Protein AF-A0A2E0R9A4-F1 (afdb_monomer_lite)

Radius of gyration: 15.91 Å; chains: 1; bounding box: 38×28×47 Å

Secondary structure (DSSP, 8-state):
-PBPTTTSSSBP-SSSSSEEE-GGG-STTSPPPEEEHHHHHHHHHHHHHTTT----GGGPSPSS-TTHHHHHHHHHHHHHHHHHHHHHHHHT-

Structure (mmCIF, N/CA/C/O backbone):
data_AF-A0A2E0R9A4-F1
#
_entry.id   AF-A0A2E0R9A4-F1
#
loop_
_atom_site.group_PDB
_atom_site.id
_atom_site.type_symbol
_atom_site.label_atom_id
_atom_site.label_alt_id
_atom_site.label_comp_id
_atom_site.label_asym_id
_atom_site.label_entity_id
_atom_site.label_seq_id
_atom_site.pdbx_PDB_ins_code
_atom_site.Cartn_x
_atom_site.Cartn_y
_atom_site.Cartn_z
_atom_site.occupancy
_atom_site.B_iso_or_equiv
_atom_site.auth_seq_id
_atom_site.auth_comp_id
_atom_site.auth_asym_id
_atom_site.auth_atom_id
_atom_site.pdbx_PDB_model_num
ATOM 1 N N . MET A 1 1 ? -18.042 -3.009 -8.055 1.00 66.69 1 MET A N 1
ATOM 2 C CA . MET A 1 1 ? -16.871 -2.425 -7.373 1.00 66.69 1 MET A CA 1
ATOM 3 C C . MET A 1 1 ? -15.641 -3.134 -7.903 1.00 66.69 1 MET A C 1
ATOM 5 O O . MET A 1 1 ? -15.715 -4.333 -8.147 1.00 66.69 1 MET A O 1
ATOM 9 N N . GLU A 1 2 ? -14.570 -2.399 -8.186 1.00 86.38 2 GLU A N 1
ATOM 10 C CA . GLU A 1 2 ? -13.329 -2.976 -8.714 1.00 86.38 2 GLU A CA 1
ATOM 11 C C . GLU A 1 2 ? -12.454 -3.474 -7.566 1.00 86.38 2 GLU A C 1
ATOM 13 O O . GLU A 1 2 ? -12.462 -2.897 -6.480 1.00 86.38 2 GLU A O 1
ATOM 18 N N . LYS A 1 3 ? -11.706 -4.558 -7.777 1.00 93.25 3 LYS A N 1
ATOM 19 C CA . LYS A 1 3 ? -10.748 -5.039 -6.777 1.00 93.25 3 LYS A CA 1
ATOM 20 C C . LYS A 1 3 ? -9.467 -4.220 -6.848 1.00 93.25 3 LYS A C 1
ATOM 22 O O . LYS A 1 3 ? -9.025 -3.852 -7.929 1.00 93.25 3 LYS A O 1
ATOM 27 N N . CYS A 1 4 ? -8.840 -3.998 -5.697 1.00 94.31 4 CYS A N 1
ATOM 28 C CA . CYS A 1 4 ? -7.530 -3.368 -5.611 1.00 94.31 4 CYS A CA 1
ATOM 29 C C . CYS A 1 4 ? -6.529 -4.138 -6.490 1.00 94.31 4 CYS A C 1
ATOM 31 O O . CYS A 1 4 ? -6.284 -5.314 -6.204 1.00 94.31 4 CYS A O 1
ATOM 33 N N . PRO A 1 5 ? -5.909 -3.507 -7.501 1.00 95.25 5 PRO A N 1
ATOM 34 C CA . PRO A 1 5 ? -5.020 -4.204 -8.430 1.00 95.25 5 PRO A CA 1
ATOM 35 C C . PRO A 1 5 ? -3.760 -4.738 -7.736 1.00 95.25 5 PRO A C 1
ATOM 37 O O . PRO A 1 5 ? -3.238 -5.780 -8.118 1.00 95.25 5 PRO A O 1
ATOM 40 N N . ARG A 1 6 ? -3.313 -4.086 -6.652 1.00 95.19 6 ARG A N 1
ATOM 41 C CA . ARG A 1 6 ? -2.100 -4.471 -5.918 1.00 95.19 6 ARG A CA 1
ATOM 42 C C . ARG A 1 6 ? -2.257 -5.725 -5.058 1.00 95.19 6 ARG A C 1
ATOM 44 O O . ARG A 1 6 ? -1.282 -6.441 -4.874 1.00 95.19 6 ARG A O 1
ATOM 51 N N . CYS A 1 7 ? -3.443 -6.010 -4.513 1.00 94.94 7 CYS A N 1
ATOM 52 C CA . CYS A 1 7 ? -3.651 -7.187 -3.650 1.00 94.94 7 CYS A CA 1
ATOM 53 C C . CYS A 1 7 ? -4.738 -8.151 -4.123 1.00 94.94 7 CYS A C 1
ATOM 55 O O . CYS A 1 7 ? -4.834 -9.249 -3.583 1.00 94.94 7 CYS A O 1
ATOM 57 N N . ASN A 1 8 ? -5.585 -7.739 -5.069 1.00 95.50 8 ASN A N 1
ATOM 58 C CA . ASN A 1 8 ? -6.739 -8.480 -5.583 1.00 95.50 8 ASN A CA 1
ATOM 59 C C . ASN A 1 8 ? -7.711 -9.008 -4.496 1.00 95.50 8 ASN A C 1
ATOM 61 O O . ASN A 1 8 ? -8.456 -9.970 -4.708 1.00 95.50 8 ASN A O 1
ATOM 65 N N . LYS A 1 9 ? -7.692 -8.390 -3.306 1.00 92.12 9 LYS A N 1
ATOM 66 C CA . LYS A 1 9 ? -8.469 -8.801 -2.123 1.00 92.12 9 LYS A CA 1
ATOM 67 C C . LYS A 1 9 ? -9.543 -7.777 -1.768 1.00 92.12 9 LYS A C 1
ATOM 69 O O . LYS A 1 9 ? -10.718 -8.119 -1.750 1.00 92.12 9 LYS A O 1
ATOM 74 N N . ASN A 1 10 ? -9.137 -6.532 -1.522 1.00 90.75 10 ASN A N 1
ATOM 75 C CA . ASN A 1 10 ? -10.040 -5.472 -1.071 1.00 90.75 10 ASN A CA 1
ATOM 76 C C . ASN A 1 10 ? -10.756 -4.821 -2.253 1.00 90.75 10 ASN A C 1
ATOM 78 O O . ASN A 1 10 ? -10.133 -4.580 -3.288 1.00 90.75 10 ASN A O 1
ATOM 82 N N . GLU A 1 11 ? -12.032 -4.495 -2.084 1.00 91.31 11 GLU A N 1
ATOM 83 C CA . GLU A 1 11 ? -12.768 -3.689 -3.054 1.00 91.31 11 GLU A CA 1
ATOM 84 C C . GLU A 1 11 ? -12.375 -2.214 -2.930 1.00 91.31 11 GLU A C 1
ATOM 86 O O . GLU A 1 11 ? -12.174 -1.693 -1.832 1.00 91.31 11 GLU A O 1
ATOM 91 N N . LEU A 1 12 ? -12.243 -1.547 -4.071 1.00 90.75 12 LEU A N 1
ATOM 92 C CA . LEU A 1 12 ? -12.044 -0.111 -4.151 1.00 90.75 12 LEU A CA 1
ATOM 93 C C . LEU A 1 12 ? -13.392 0.590 -4.079 1.00 90.75 12 LEU A C 1
ATOM 95 O O . LEU A 1 12 ? -14.375 0.164 -4.696 1.00 90.75 12 LEU A O 1
ATOM 99 N N . ASN A 1 13 ? -13.416 1.701 -3.351 1.00 82.56 13 ASN A N 1
ATOM 100 C CA . ASN A 1 13 ? -14.592 2.542 -3.258 1.00 82.56 13 ASN A CA 1
ATOM 101 C C . ASN A 1 13 ? -14.419 3.770 -4.166 1.00 82.56 13 ASN A C 1
ATOM 103 O O . ASN A 1 13 ? -13.551 4.598 -3.890 1.00 82.56 13 ASN A O 1
ATOM 107 N N . PRO A 1 14 ? -15.198 3.914 -5.251 1.00 67.25 14 PRO A N 1
ATOM 108 C CA . PRO A 1 14 ? -15.025 5.010 -6.204 1.00 67.25 14 PRO A CA 1
ATOM 109 C C . PRO A 1 14 ? -15.291 6.399 -5.599 1.00 67.25 14 PRO A C 1
ATOM 111 O O . PRO A 1 14 ? -14.800 7.394 -6.130 1.00 67.25 14 PRO A O 1
ATOM 114 N N . THR A 1 15 ? -15.998 6.502 -4.468 1.00 64.50 15 THR A N 1
ATOM 115 C CA . THR A 1 15 ? -16.154 7.752 -3.706 1.00 64.50 15 THR A CA 1
ATOM 116 C C . THR A 1 15 ? -14.903 8.035 -2.861 1.00 64.50 15 THR A C 1
ATOM 118 O O . THR A 1 15 ? -14.926 7.928 -1.644 1.00 64.50 15 THR A O 1
ATOM 121 N N . GLN A 1 16 ? -13.798 8.338 -3.551 1.00 59.12 16 GLN A N 1
ATOM 122 C CA . GLN A 1 16 ? -12.549 9.062 -3.218 1.00 59.12 16 GLN A CA 1
ATOM 123 C C . GLN A 1 16 ? -11.895 9.075 -1.811 1.00 59.12 16 GLN A C 1
ATOM 125 O O . GLN A 1 16 ? -10.719 9.418 -1.749 1.00 59.12 16 GLN A O 1
ATOM 130 N N . VAL A 1 17 ? -12.531 8.695 -0.700 1.00 64.19 17 VAL A N 1
ATOM 131 C CA . VAL A 1 17 ? -11.936 8.803 0.653 1.00 64.19 17 VAL A CA 1
ATOM 132 C C . VAL A 1 17 ? -11.285 7.520 1.176 1.00 64.19 17 VAL A C 1
ATOM 134 O O . VAL A 1 17 ? -10.467 7.590 2.085 1.00 64.19 17 VAL A O 1
ATOM 137 N N . PHE A 1 18 ? -11.590 6.353 0.599 1.00 73.69 18 PHE A N 1
ATOM 138 C CA . PHE A 1 18 ? -11.054 5.064 1.079 1.00 73.69 18 PHE A CA 1
ATOM 139 C C . PHE A 1 18 ? -9.952 4.462 0.197 1.00 73.69 18 PHE A C 1
ATOM 141 O O . PHE A 1 18 ? -9.312 3.477 0.582 1.00 73.69 18 PHE A O 1
ATOM 148 N N . ASN A 1 19 ? -9.720 5.047 -0.979 1.00 87.94 19 ASN A N 1
ATOM 149 C CA . ASN A 1 19 ? -8.660 4.620 -1.884 1.00 87.94 19 ASN A CA 1
ATOM 150 C C . ASN A 1 19 ? -7.424 5.504 -1.709 1.00 87.94 19 ASN A C 1
ATOM 152 O O . ASN A 1 19 ? -7.522 6.695 -1.423 1.00 87.94 19 ASN A O 1
ATOM 156 N N . CYS A 1 20 ? -6.256 4.940 -1.980 1.00 90.94 20 CYS A N 1
ATOM 157 C CA . CYS A 1 20 ? -5.002 5.664 -2.088 1.00 90.94 20 CYS A CA 1
ATOM 158 C C . CYS A 1 20 ? -4.548 5.724 -3.545 1.00 90.94 20 CYS A C 1
ATOM 160 O O . CYS A 1 20 ? -4.649 4.738 -4.270 1.00 90.94 20 CYS A O 1
ATOM 162 N N . LEU A 1 21 ? -3.992 6.863 -3.959 1.00 91.56 21 LEU A N 1
ATOM 163 C CA . LEU A 1 21 ? -3.288 6.974 -5.236 1.00 91.56 21 LEU A CA 1
ATOM 164 C C . LEU A 1 21 ? -1.943 6.237 -5.149 1.00 91.56 21 LEU A C 1
ATOM 166 O O . LEU A 1 21 ? -1.105 6.605 -4.309 1.00 91.56 21 LEU A O 1
ATOM 170 N N . SER A 1 22 ? -1.734 5.241 -6.015 1.00 92.56 22 SER A N 1
ATOM 171 C CA . SER A 1 22 ? -0.473 4.499 -6.097 1.00 92.56 22 SER A CA 1
ATOM 172 C C . SER A 1 22 ? 0.690 5.440 -6.369 1.00 92.56 22 SER A C 1
ATOM 174 O O . SER A 1 22 ? 0.572 6.367 -7.165 1.00 92.56 22 SER A O 1
ATOM 176 N N . ARG A 1 23 ? 1.829 5.205 -5.716 1.00 91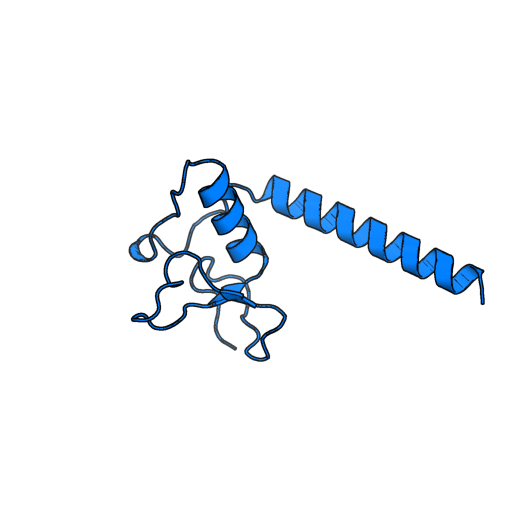.25 23 ARG A N 1
ATOM 177 C CA . ARG A 1 23 ? 3.059 5.984 -5.916 1.00 91.25 23 ARG A CA 1
ATOM 178 C C . ARG A 1 23 ? 3.704 5.720 -7.272 1.00 91.25 23 ARG A C 1
ATOM 180 O O . ARG A 1 23 ? 4.305 6.640 -7.820 1.00 91.25 23 ARG A O 1
ATOM 187 N N . THR A 1 24 ? 3.511 4.531 -7.837 1.00 90.00 24 THR A N 1
ATOM 188 C CA . THR A 1 24 ? 4.012 4.168 -9.174 1.00 90.00 24 THR A CA 1
ATOM 189 C C . THR A 1 24 ? 3.310 4.895 -10.336 1.00 90.00 24 THR A C 1
ATOM 191 O O . THR A 1 24 ? 3.815 4.847 -11.453 1.00 90.00 24 THR A O 1
ATOM 194 N N . THR A 1 25 ? 2.197 5.611 -10.099 1.00 88.81 25 THR A N 1
ATOM 195 C CA . THR A 1 25 ? 1.451 6.383 -11.124 1.00 88.81 25 THR A CA 1
ATOM 196 C C . THR A 1 25 ? 1.243 7.855 -10.766 1.00 88.81 25 THR A C 1
ATOM 198 O O . THR A 1 25 ? 0.302 8.485 -11.237 1.00 88.81 25 THR A O 1
ATOM 201 N N . ARG A 1 26 ? 2.066 8.439 -9.886 1.00 83.12 26 ARG A N 1
ATOM 202 C CA . ARG A 1 26 ? 1.917 9.855 -9.473 1.00 83.12 26 ARG A CA 1
ATOM 203 C C . ARG A 1 26 ? 2.451 10.872 -10.491 1.00 83.12 26 ARG A C 1
ATOM 205 O O . ARG A 1 26 ? 2.725 12.008 -10.112 1.00 83.12 26 ARG A O 1
ATOM 212 N N . SER A 1 27 ? 2.633 10.496 -11.756 1.00 82.06 27 SER A N 1
ATOM 213 C CA . SER A 1 27 ? 3.115 11.426 -12.784 1.00 82.06 27 SER A CA 1
ATOM 214 C C . SER A 1 27 ? 1.953 12.130 -13.493 1.00 82.06 27 SER A C 1
ATOM 216 O O . SER A 1 27 ? 0.848 11.598 -13.567 1.00 82.06 27 SER A O 1
ATOM 218 N N . ALA A 1 28 ? 2.206 13.328 -14.026 1.00 82.88 28 ALA A N 1
ATOM 219 C CA . ALA A 1 28 ? 1.194 14.1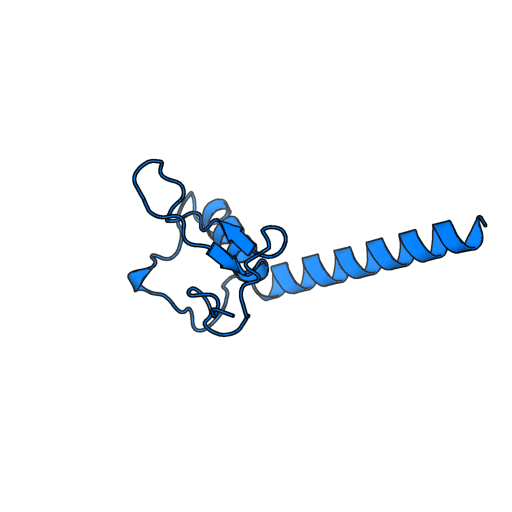29 -14.721 1.00 82.88 28 ALA A CA 1
ATOM 220 C C . ALA A 1 28 ? 0.716 13.509 -16.049 1.00 82.88 28 ALA A C 1
ATOM 222 O O . ALA A 1 28 ? -0.367 13.845 -16.519 1.00 82.88 28 ALA A O 1
ATOM 223 N N . ASP A 1 29 ? 1.508 12.603 -16.627 1.00 88.06 29 ASP A N 1
ATOM 224 C CA . ASP A 1 29 ? 1.289 12.039 -17.963 1.00 88.06 29 ASP A CA 1
ATOM 225 C C . ASP A 1 29 ? 0.764 10.590 -17.927 1.00 88.06 29 ASP A C 1
ATOM 227 O O . ASP A 1 29 ? 0.733 9.917 -18.957 1.00 88.06 29 ASP A O 1
ATOM 231 N N . THR A 1 30 ? 0.390 10.072 -16.749 1.00 85.19 30 THR A N 1
ATOM 232 C CA . THR A 1 30 ? -0.091 8.687 -16.587 1.00 85.19 30 THR A CA 1
ATOM 233 C C . THR A 1 30 ? -1.493 8.633 -16.001 1.00 85.19 30 THR A C 1
ATOM 235 O O . THR A 1 30 ? -1.879 9.490 -15.207 1.00 85.19 30 THR A O 1
ATOM 238 N N . GLU A 1 31 ? -2.255 7.608 -16.392 1.00 88.12 31 GLU A N 1
ATOM 239 C CA . GLU A 1 31 ? -3.557 7.331 -15.788 1.00 88.12 31 GLU A CA 1
ATOM 240 C C . GLU A 1 31 ? -3.368 6.982 -14.298 1.00 88.12 31 GLU A C 1
ATOM 242 O O . GLU A 1 31 ? -2.578 6.084 -13.977 1.00 88.12 31 GLU A O 1
ATOM 247 N N . PRO A 1 32 ? -4.065 7.666 -13.374 1.00 89.06 32 PRO A N 1
ATOM 248 C CA . PRO A 1 32 ? -3.962 7.386 -11.950 1.00 89.06 32 PRO A CA 1
ATOM 249 C C . PRO A 1 32 ? -4.448 5.976 -11.600 1.00 89.06 32 PRO A C 1
ATOM 251 O O . PRO A 1 32 ? -5.611 5.632 -11.803 1.00 89.06 32 PRO A O 1
ATOM 254 N N . VAL A 1 33 ? -3.588 5.172 -10.975 1.00 91.88 33 VAL A N 1
ATOM 255 C CA . VAL A 1 33 ? -3.979 3.869 -10.430 1.00 91.88 33 VAL A CA 1
ATOM 256 C C . VAL A 1 33 ? -4.290 4.010 -8.947 1.00 91.88 33 VAL A C 1
ATOM 258 O O . VAL A 1 33 ? -3.446 4.398 -8.136 1.00 91.88 33 VAL A O 1
ATOM 261 N N . TYR A 1 34 ? -5.519 3.664 -8.579 1.00 92.19 34 TYR A N 1
ATOM 262 C CA . TYR A 1 34 ? -5.963 3.645 -7.192 1.00 92.19 34 TYR A CA 1
ATOM 263 C C . TYR A 1 34 ? -5.804 2.251 -6.580 1.00 92.19 34 TYR A C 1
ATOM 265 O O . TYR A 1 34 ? -6.094 1.229 -7.198 1.00 92.19 34 TYR A O 1
ATOM 273 N N . VAL A 1 35 ? -5.362 2.217 -5.327 1.00 93.81 35 VAL A N 1
ATOM 274 C CA . VAL A 1 35 ? -5.212 1.010 -4.508 1.00 93.81 35 VAL A CA 1
ATOM 275 C C . VAL A 1 35 ? -5.974 1.178 -3.196 1.00 93.81 35 VAL A C 1
ATOM 277 O O . VAL A 1 35 ? -6.331 2.287 -2.806 1.00 93.81 35 VAL A O 1
ATOM 280 N N . CYS A 1 36 ? -6.253 0.085 -2.490 1.00 93.44 36 CYS A N 1
ATOM 281 C CA . CYS A 1 36 ? -6.887 0.173 -1.174 1.00 93.44 36 CYS A CA 1
ATOM 282 C C . CYS A 1 36 ? -5.932 0.800 -0.146 1.00 93.44 36 CYS A C 1
ATOM 284 O O . CYS A 1 36 ? -4.711 0.690 -0.293 1.00 93.44 36 CYS A O 1
ATOM 286 N N . ASN A 1 37 ? -6.478 1.397 0.919 1.00 91.62 37 ASN A N 1
ATOM 287 C CA . ASN A 1 37 ? -5.681 2.075 1.947 1.00 91.62 37 ASN A CA 1
ATOM 288 C C . ASN A 1 37 ? -4.499 1.235 2.492 1.00 91.62 37 ASN A C 1
ATOM 290 O O . ASN A 1 37 ? -3.370 1.716 2.424 1.00 91.62 37 ASN A O 1
ATOM 294 N N . PRO A 1 38 ? -4.670 -0.049 2.884 1.00 93.00 38 PRO A N 1
ATOM 295 C CA . PRO A 1 38 ? -3.542 -0.873 3.335 1.00 93.00 38 PRO A CA 1
ATOM 296 C C . PRO A 1 38 ? -2.426 -1.020 2.290 1.00 93.00 38 PRO A C 1
ATOM 298 O O . PRO A 1 38 ? -1.248 -0.950 2.620 1.00 93.00 38 PRO A O 1
ATOM 301 N N . CYS A 1 39 ? -2.781 -1.184 1.011 1.00 94.62 39 CYS A N 1
ATOM 302 C CA . CYS A 1 39 ? -1.806 -1.276 -0.078 1.00 94.62 39 CYS A CA 1
ATOM 303 C C . CYS A 1 39 ? -1.082 0.049 -0.331 1.00 94.62 39 CYS A C 1
ATOM 305 O O . CYS A 1 39 ? 0.107 0.030 -0.639 1.00 94.62 39 CYS A O 1
ATOM 307 N N . GLY A 1 40 ? -1.780 1.179 -0.191 1.00 93.81 40 GLY A N 1
ATOM 308 C CA . GLY A 1 40 ? -1.177 2.507 -0.289 1.00 93.81 40 GLY A CA 1
ATOM 309 C C . GLY A 1 40 ? -0.201 2.793 0.854 1.00 93.81 40 GLY A C 1
ATOM 310 O O . GLY A 1 40 ? 0.870 3.351 0.617 1.00 93.81 40 GLY A O 1
ATOM 311 N N . THR A 1 41 ? -0.532 2.375 2.081 1.00 94.06 41 THR A N 1
ATOM 312 C CA . THR A 1 41 ? 0.380 2.460 3.231 1.00 94.06 41 THR A CA 1
ATOM 313 C C . THR A 1 41 ? 1.602 1.562 3.043 1.00 94.06 41 THR A C 1
ATOM 315 O O . THR A 1 41 ? 2.718 2.023 3.257 1.00 94.06 41 THR A O 1
ATOM 318 N N . ASP A 1 42 ? 1.417 0.321 2.584 1.00 95.81 42 ASP A N 1
ATOM 319 C CA . ASP A 1 42 ? 2.516 -0.618 2.308 1.00 95.81 42 ASP A CA 1
ATOM 320 C C . ASP A 1 42 ? 3.485 -0.077 1.248 1.00 95.81 42 ASP A C 1
ATOM 322 O O . ASP A 1 42 ? 4.694 -0.088 1.455 1.00 95.81 42 ASP A O 1
ATOM 326 N N . GLU A 1 43 ? 2.968 0.472 0.143 1.00 95.38 43 GLU A N 1
ATOM 327 C CA . GLU A 1 43 ? 3.783 1.113 -0.899 1.00 95.38 43 GLU A CA 1
ATOM 328 C C . GLU A 1 43 ? 4.517 2.358 -0.368 1.00 95.38 43 GLU A C 1
ATOM 330 O O . GLU A 1 43 ? 5.665 2.610 -0.728 1.00 95.38 43 GLU A O 1
ATOM 335 N N . ALA A 1 44 ? 3.886 3.137 0.519 1.00 93.69 44 ALA A N 1
ATOM 336 C CA . ALA A 1 44 ? 4.523 4.296 1.141 1.00 93.69 44 ALA A CA 1
ATOM 337 C C . ALA A 1 44 ? 5.656 3.918 2.102 1.00 93.69 44 ALA A C 1
ATOM 339 O O . ALA A 1 44 ? 6.702 4.564 2.066 1.00 93.69 44 ALA A O 1
ATOM 340 N N . LEU A 1 45 ? 5.461 2.886 2.926 1.00 94.81 45 LEU A N 1
ATOM 341 C CA . LEU A 1 45 ? 6.503 2.359 3.806 1.00 94.81 45 LEU A CA 1
ATOM 342 C C . LEU A 1 45 ? 7.643 1.752 2.990 1.00 94.81 45 LEU A C 1
ATOM 344 O O . LEU A 1 45 ? 8.799 2.043 3.265 1.00 94.81 45 LEU A O 1
ATOM 348 N N . GLN A 1 46 ? 7.325 1.013 1.923 1.00 94.69 46 GLN A N 1
ATOM 349 C CA . GLN A 1 46 ? 8.328 0.476 1.008 1.00 94.69 46 GLN A CA 1
ATOM 350 C C . GLN A 1 46 ? 9.189 1.580 0.397 1.00 94.69 46 GLN A C 1
ATOM 352 O O . GLN A 1 46 ? 10.411 1.489 0.458 1.00 94.69 46 GLN A O 1
ATOM 357 N N . GLN A 1 47 ? 8.563 2.645 -0.114 1.00 93.88 47 GLN A N 1
ATOM 358 C CA . GLN A 1 47 ? 9.296 3.787 -0.652 1.00 93.88 47 GLN A CA 1
ATOM 359 C C . GLN A 1 47 ? 10.207 4.430 0.393 1.00 93.88 47 GLN A C 1
ATOM 361 O O . GLN A 1 47 ? 11.314 4.851 0.068 1.00 93.88 47 GLN A O 1
ATOM 366 N N . TRP A 1 48 ? 9.723 4.556 1.626 1.00 93.81 48 TRP A N 1
ATOM 367 C CA . TRP A 1 48 ? 10.461 5.212 2.696 1.00 93.81 48 TRP A CA 1
ATOM 368 C C . TRP A 1 48 ? 11.645 4.368 3.192 1.00 93.81 48 TRP A C 1
ATOM 370 O O . TRP A 1 48 ? 12.744 4.902 3.313 1.00 93.81 48 TRP A O 1
ATOM 380 N N . GLU A 1 49 ? 11.453 3.068 3.427 1.00 94.69 49 GLU A N 1
ATOM 381 C CA . GLU A 1 49 ? 12.503 2.177 3.946 1.00 94.69 49 GLU A CA 1
ATOM 382 C C . GLU A 1 49 ? 13.515 1.743 2.882 1.00 94.69 49 GLU A C 1
ATOM 384 O O . GLU A 1 49 ? 14.684 1.539 3.199 1.00 94.69 49 GLU A O 1
ATOM 389 N N . LEU A 1 50 ? 13.092 1.607 1.622 1.00 93.62 50 LEU A N 1
ATOM 390 C CA . LEU A 1 50 ? 13.933 1.117 0.523 1.00 93.62 50 LEU A CA 1
ATOM 391 C C . LEU A 1 50 ? 14.420 2.249 -0.392 1.00 93.62 50 LEU A C 1
ATOM 393 O O . LEU A 1 50 ? 14.498 2.082 -1.608 1.00 93.62 50 LEU A O 1
ATOM 397 N N . GLU A 1 51 ? 14.716 3.414 0.190 1.00 92.88 51 GLU A N 1
ATOM 398 C CA . GLU A 1 51 ? 15.362 4.556 -0.480 1.00 92.88 51 GLU A CA 1
ATOM 399 C C . GLU A 1 51 ? 14.703 4.969 -1.812 1.00 92.88 51 GLU A C 1
ATOM 401 O O . GLU A 1 51 ? 15.361 5.288 -2.802 1.00 92.88 51 GLU A O 1
ATOM 406 N N . GLY A 1 52 ? 13.370 4.983 -1.848 1.00 89.62 52 GLY A N 1
ATOM 407 C CA . GLY A 1 52 ? 12.590 5.387 -3.016 1.00 89.62 52 GLY A CA 1
ATOM 408 C C . GLY A 1 52 ? 12.029 4.234 -3.850 1.00 89.62 52 GLY A C 1
ATOM 409 O O . GLY A 1 52 ? 11.227 4.494 -4.750 1.00 89.62 52 GLY A O 1
ATOM 410 N N . TYR A 1 53 ? 12.383 2.981 -3.554 1.00 92.88 53 TYR A N 1
ATOM 411 C CA . TYR A 1 53 ? 11.881 1.818 -4.286 1.00 92.88 53 TYR A CA 1
ATOM 412 C C . TYR A 1 53 ? 10.413 1.493 -3.961 1.00 92.88 53 TYR A C 1
ATOM 414 O O . TYR A 1 53 ? 9.992 1.474 -2.808 1.00 92.88 53 TYR A O 1
ATOM 422 N N . CYS A 1 54 ? 9.630 1.180 -4.993 1.00 93.19 54 CYS A N 1
ATOM 423 C CA . CYS A 1 54 ? 8.284 0.614 -4.893 1.00 93.19 5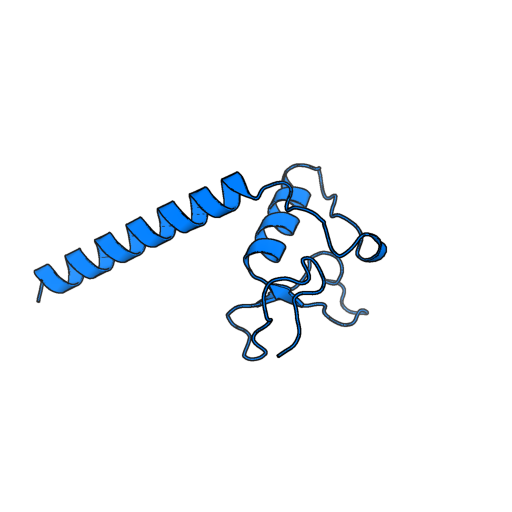4 CYS A CA 1
ATOM 424 C C . CYS A 1 54 ? 8.206 -0.606 -5.811 1.00 93.19 54 CYS A C 1
ATOM 426 O O . CYS A 1 54 ? 8.746 -0.566 -6.915 1.00 93.19 54 CYS A O 1
ATOM 428 N N . THR A 1 55 ? 7.505 -1.656 -5.381 1.00 94.25 55 THR A N 1
ATOM 429 C CA . THR A 1 55 ? 7.311 -2.857 -6.209 1.00 94.25 55 THR A CA 1
ATOM 430 C C . THR A 1 55 ? 6.588 -2.479 -7.510 1.00 94.25 55 THR A C 1
ATOM 432 O O . THR A 1 55 ? 5.474 -1.945 -7.415 1.00 94.25 55 THR A O 1
ATOM 435 N N . PRO A 1 56 ? 7.181 -2.732 -8.691 1.00 93.31 56 PRO A N 1
ATOM 436 C CA . PRO A 1 56 ? 6.593 -2.401 -9.988 1.00 93.31 56 PRO A CA 1
ATOM 437 C C . PRO A 1 56 ? 5.200 -3.008 -10.212 1.00 93.31 56 PRO A C 1
ATOM 439 O O . PRO A 1 56 ? 4.861 -4.050 -9.654 1.00 93.31 56 PRO A O 1
ATOM 442 N N . GLN A 1 57 ? 4.374 -2.351 -11.031 1.00 93.62 57 GLN A N 1
ATOM 443 C CA . GLN A 1 57 ? 2.985 -2.776 -11.268 1.00 93.62 57 GLN A CA 1
ATOM 444 C C . GLN A 1 57 ? 2.859 -4.083 -12.058 1.00 93.62 57 GLN A C 1
ATOM 446 O O . GLN A 1 57 ? 1.862 -4.784 -11.913 1.00 93.62 57 GLN A O 1
ATOM 451 N N . ASP A 1 58 ? 3.842 -4.421 -12.886 1.00 94.50 58 ASP A N 1
ATOM 452 C CA . ASP A 1 58 ? 3.913 -5.691 -13.617 1.00 94.50 58 ASP A CA 1
ATOM 453 C C . ASP A 1 58 ? 4.185 -6.894 -12.700 1.00 94.50 58 ASP A C 1
ATOM 455 O O . ASP A 1 58 ? 3.948 -8.035 -13.093 1.00 94.50 58 ASP A O 1
ATOM 459 N N . GLU A 1 59 ? 4.601 -6.645 -11.457 1.00 95.00 59 GLU A N 1
ATOM 460 C CA . GLU A 1 59 ? 4.742 -7.658 -10.409 1.00 95.00 59 GLU A CA 1
ATOM 461 C C . GLU A 1 59 ? 3.483 -7.787 -9.527 1.00 95.00 59 GLU A C 1
ATOM 463 O O . GLU A 1 59 ? 3.448 -8.590 -8.592 1.00 95.00 59 GLU A O 1
ATOM 468 N N . TRP A 1 60 ? 2.430 -7.007 -9.791 1.00 94.88 60 TRP A N 1
ATOM 469 C CA . TRP A 1 60 ? 1.167 -7.086 -9.055 1.00 94.88 60 TRP A CA 1
ATOM 470 C C . TRP A 1 60 ? 0.224 -8.142 -9.660 1.00 94.88 60 TRP A C 1
ATOM 472 O O . TRP A 1 60 ? 0.251 -8.384 -10.868 1.00 94.88 60 TRP A O 1
ATOM 482 N N . PRO A 1 61 ? -0.679 -8.749 -8.862 1.00 96.69 61 PRO A N 1
ATOM 483 C CA . PRO A 1 61 ? -0.906 -8.534 -7.432 1.00 96.69 61 PRO A CA 1
ATOM 484 C C . PRO A 1 61 ? 0.150 -9.206 -6.549 1.00 96.69 61 PRO A C 1
ATOM 486 O O . PRO A 1 61 ? 0.598 -10.318 -6.817 1.00 96.69 61 PRO A O 1
ATOM 489 N N . LEU A 1 62 ? 0.476 -8.564 -5.429 1.00 94.31 62 LEU A N 1
ATOM 490 C CA . LEU A 1 62 ? 1.431 -9.105 -4.471 1.00 94.31 62 LEU A CA 1
ATOM 491 C C . LEU A 1 62 ? 0.813 -10.249 -3.654 1.00 94.31 62 LEU A C 1
ATOM 493 O O . LEU A 1 62 ? -0.325 -10.123 -3.177 1.00 94.31 62 LEU A O 1
ATOM 497 N N . PRO A 1 63 ? 1.558 -11.345 -3.415 1.00 91.25 63 PRO A N 1
ATOM 498 C CA . PRO A 1 63 ? 1.085 -12.442 -2.573 1.00 91.25 63 PRO A CA 1
ATOM 499 C C . PRO A 1 63 ? 0.844 -11.980 -1.124 1.00 91.25 63 PRO A C 1
ATOM 501 O O . PRO A 1 63 ? -0.172 -12.337 -0.509 1.00 91.25 63 PRO A O 1
ATOM 504 N N . GLU A 1 64 ? 1.730 -11.125 -0.605 1.00 91.12 64 GLU A N 1
ATOM 505 C CA . GLU A 1 64 ? 1.665 -10.540 0.733 1.00 91.12 64 GLU A CA 1
ATOM 506 C C . GLU A 1 64 ? 2.238 -9.110 0.755 1.00 91.12 64 GLU A C 1
ATOM 508 O O . GLU A 1 64 ? 3.072 -8.752 -0.072 1.00 91.12 64 GLU A O 1
ATOM 513 N N . MET A 1 65 ? 1.754 -8.287 1.693 1.00 92.56 65 MET A N 1
ATOM 514 C CA . MET A 1 65 ? 2.275 -6.940 1.953 1.00 92.56 65 MET A CA 1
ATOM 515 C C . MET A 1 65 ? 3.533 -7.033 2.820 1.00 92.56 65 MET A C 1
ATOM 517 O O . MET A 1 65 ? 3.508 -7.694 3.859 1.00 92.56 65 MET A O 1
ATOM 521 N N . MET A 1 66 ? 4.599 -6.336 2.427 1.00 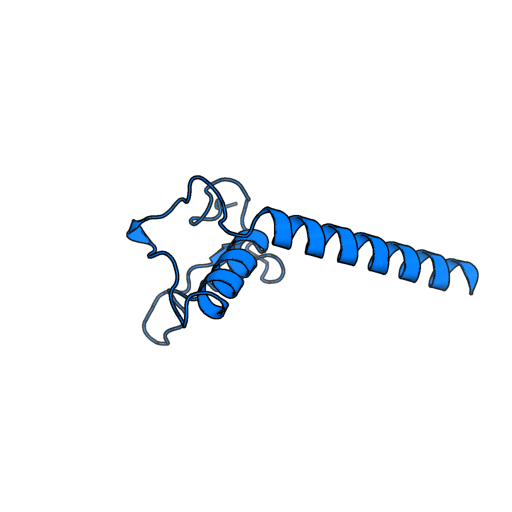93.75 66 MET A N 1
ATOM 522 C CA . MET A 1 66 ? 5.890 -6.355 3.125 1.00 93.75 66 MET A CA 1
ATOM 523 C C . MET A 1 66 ? 5.757 -5.881 4.578 1.00 93.75 66 MET A C 1
ATOM 525 O O . MET A 1 66 ? 6.314 -6.488 5.491 1.00 93.75 66 MET A O 1
ATOM 529 N N . TYR A 1 67 ? 4.942 -4.851 4.802 1.00 94.44 67 TYR A N 1
ATOM 530 C CA . TYR A 1 67 ? 4.760 -4.200 6.098 1.00 94.44 67 TYR A CA 1
ATOM 531 C C . TYR A 1 67 ? 3.430 -4.542 6.760 1.00 94.44 67 TYR A C 1
ATOM 533 O O . TYR A 1 67 ? 2.963 -3.807 7.629 1.00 94.44 67 TYR A O 1
ATOM 541 N N . LYS A 1 68 ? 2.813 -5.674 6.391 1.00 93.12 68 LYS A N 1
ATOM 542 C CA . LYS A 1 68 ? 1.492 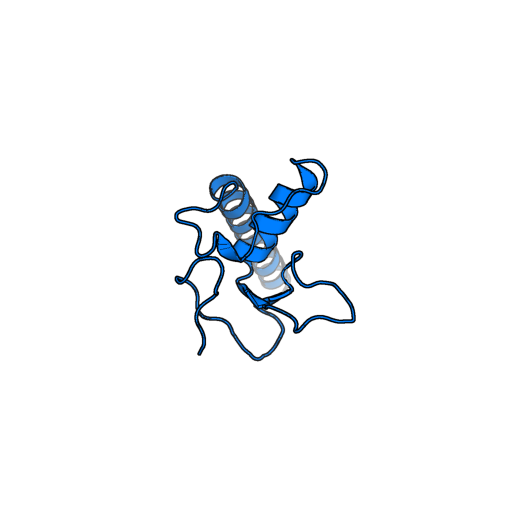-6.089 6.889 1.00 93.12 68 LYS A CA 1
ATOM 543 C C . LYS A 1 68 ? 1.344 -5.937 8.407 1.00 93.12 68 LYS A C 1
ATOM 545 O O . LYS A 1 68 ? 0.396 -5.308 8.857 1.00 93.12 68 LYS A O 1
ATOM 550 N N . LYS A 1 69 ? 2.307 -6.451 9.180 1.00 93.12 69 LYS A N 1
ATOM 551 C CA . LYS A 1 69 ? 2.276 -6.393 10.652 1.00 93.12 69 LYS A CA 1
ATOM 552 C C . LYS A 1 69 ? 2.318 -4.962 11.187 1.00 93.12 69 LYS A C 1
ATOM 554 O O . LYS A 1 69 ? 1.579 -4.640 12.106 1.00 93.12 69 LYS A O 1
ATOM 559 N N . ALA A 1 70 ? 3.168 -4.108 10.615 1.00 91.94 70 ALA A N 1
ATOM 560 C CA . ALA A 1 70 ? 3.250 -2.707 11.023 1.00 91.94 70 ALA A CA 1
ATOM 561 C C . ALA A 1 70 ? 1.939 -1.971 10.712 1.00 91.94 70 ALA A C 1
ATOM 563 O O . ALA A 1 70 ? 1.422 -1.247 11.555 1.00 91.94 70 ALA A O 1
ATOM 564 N N . ILE A 1 71 ? 1.358 -2.222 9.536 1.00 92.50 71 ILE A N 1
ATOM 565 C CA . ILE A 1 71 ? 0.074 -1.640 9.128 1.00 92.50 71 ILE A CA 1
ATOM 566 C C . ILE A 1 71 ? -1.053 -2.083 10.066 1.00 92.50 71 ILE A C 1
ATOM 568 O O . ILE A 1 71 ? -1.821 -1.240 10.522 1.00 92.50 71 ILE A O 1
ATOM 572 N N . GLU A 1 72 ? -1.124 -3.374 10.399 1.00 92.44 72 GLU A N 1
ATOM 573 C CA . GLU A 1 72 ? -2.097 -3.917 11.357 1.00 92.44 72 GLU A CA 1
ATOM 574 C C . GLU A 1 72 ? -1.937 -3.276 12.745 1.00 92.44 72 GLU A C 1
ATOM 576 O O . GLU A 1 72 ? -2.926 -2.884 13.361 1.00 92.44 72 GLU A O 1
ATOM 581 N N . MET A 1 73 ? -0.700 -3.086 13.214 1.00 93.12 73 MET A N 1
ATOM 582 C CA . MET A 1 73 ? -0.427 -2.403 14.483 1.00 93.12 73 MET A CA 1
ATOM 583 C C . MET A 1 73 ? -0.859 -0.931 14.468 1.00 93.12 73 MET A C 1
ATOM 585 O O . MET A 1 73 ? -1.427 -0.452 15.453 1.00 93.12 73 MET A O 1
ATOM 589 N N . PHE A 1 74 ? -0.611 -0.206 13.371 1.00 89.31 74 PHE A N 1
ATOM 590 C CA . PHE A 1 74 ? -1.034 1.191 13.233 1.00 89.31 74 PHE A CA 1
ATOM 591 C C . PHE A 1 74 ? -2.555 1.317 13.209 1.00 89.31 74 PHE A C 1
ATOM 593 O O . PHE A 1 74 ? -3.097 2.192 13.878 1.00 89.31 74 PHE A O 1
ATOM 600 N N . GLN A 1 75 ? -3.236 0.423 12.491 1.00 88.19 75 GLN A N 1
ATOM 601 C CA . GLN A 1 75 ? -4.697 0.372 12.452 1.00 88.19 75 GLN A CA 1
ATOM 602 C C . GLN A 1 75 ? -5.273 0.089 13.837 1.00 88.19 75 GLN A C 1
ATOM 604 O O . GLN A 1 75 ? -6.091 0.861 14.320 1.00 88.19 75 GLN A O 1
ATOM 609 N N . GLN A 1 76 ? -4.768 -0.937 14.527 1.00 92.19 76 GLN A N 1
ATOM 610 C CA . GLN A 1 76 ? -5.232 -1.273 15.870 1.00 92.19 76 GLN A CA 1
ATOM 611 C C . GLN A 1 76 ? -5.029 -0.119 16.861 1.00 92.19 76 GLN A C 1
ATOM 613 O O . GLN A 1 76 ? -5.927 0.197 17.635 1.00 92.19 76 GLN A O 1
ATOM 618 N N . SER A 1 77 ? -3.860 0.527 16.831 1.00 91.25 77 SER A N 1
ATOM 619 C CA . SER A 1 77 ? -3.569 1.669 17.707 1.00 91.25 77 SER A CA 1
ATOM 620 C C . SER A 1 77 ? -4.493 2.854 17.422 1.00 91.25 77 SER A C 1
ATOM 622 O O . SER A 1 77 ? -4.972 3.502 18.349 1.00 91.25 77 SER A O 1
ATOM 624 N N . HIS A 1 78 ? -4.762 3.126 16.143 1.00 88.06 78 HIS A N 1
ATOM 625 C CA . HIS A 1 78 ? -5.668 4.190 15.730 1.00 88.06 78 HIS A CA 1
ATOM 626 C C . HIS A 1 78 ? -7.113 3.900 16.158 1.00 88.06 78 HIS A C 1
ATOM 628 O O . HIS A 1 78 ? -7.781 4.786 16.679 1.00 88.06 78 HIS A O 1
ATOM 634 N N . ASP A 1 79 ? -7.581 2.663 15.999 1.00 90.62 79 ASP A N 1
ATOM 635 C CA . ASP A 1 79 ? -8.935 2.264 16.390 1.00 90.62 79 ASP A CA 1
ATOM 636 C C . ASP A 1 79 ? -9.145 2.367 17.908 1.00 90.62 79 ASP A C 1
ATOM 638 O O . ASP A 1 79 ? -10.187 2.851 18.355 1.00 90.62 79 ASP A O 1
ATOM 642 N N . ILE A 1 80 ? -8.140 1.982 18.707 1.00 92.94 80 ILE A N 1
ATOM 643 C CA . ILE A 1 80 ? -8.154 2.174 20.167 1.00 92.94 80 ILE A CA 1
ATOM 644 C C . ILE A 1 80 ? -8.251 3.664 20.499 1.00 92.94 80 ILE A C 1
ATOM 646 O O . ILE A 1 80 ? -9.144 4.061 21.240 1.00 92.94 80 ILE A O 1
ATOM 650 N N .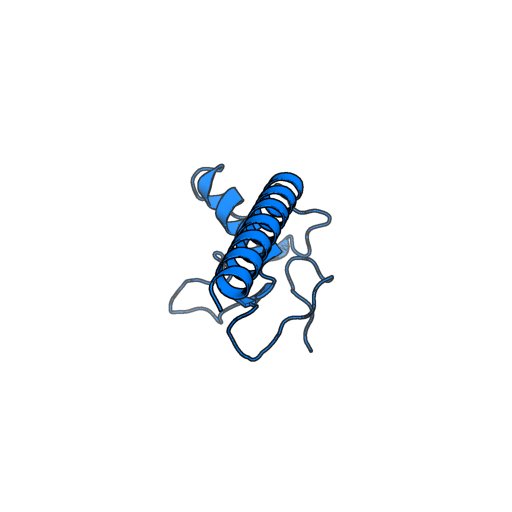 TYR A 1 81 ? -7.392 4.494 19.902 1.00 92.88 81 TYR A N 1
ATOM 651 C CA . TYR A 1 81 ? -7.385 5.937 20.143 1.00 92.88 81 TYR A CA 1
ATOM 652 C C . TYR A 1 81 ? -8.729 6.601 19.809 1.00 92.88 81 TYR A C 1
ATOM 654 O O . TYR A 1 81 ? -9.244 7.391 20.596 1.00 92.88 81 TYR A O 1
ATOM 662 N N . ILE A 1 82 ? -9.327 6.261 18.662 1.00 91.06 82 ILE A N 1
ATOM 663 C CA . ILE A 1 82 ? -10.649 6.773 18.280 1.00 91.06 82 ILE A CA 1
ATOM 664 C C . ILE A 1 82 ? -11.722 6.315 19.274 1.00 91.06 82 ILE A C 1
ATOM 666 O O . ILE A 1 82 ? -12.584 7.110 19.638 1.00 91.06 82 ILE A O 1
ATOM 670 N N . THR A 1 83 ? -11.660 5.067 19.739 1.00 92.75 83 THR A N 1
ATOM 671 C CA . THR A 1 83 ? -12.613 4.545 20.729 1.00 92.75 83 THR A CA 1
ATOM 672 C C . THR A 1 83 ? -12.514 5.313 22.048 1.00 92.75 83 THR A C 1
ATOM 674 O O . THR A 1 83 ? -13.530 5.783 22.553 1.00 92.75 83 THR A O 1
ATOM 677 N N . GLU A 1 84 ? -11.301 5.518 22.565 1.00 93.44 84 GLU A N 1
ATOM 678 C CA . GLU A 1 84 ? -11.063 6.281 23.798 1.00 93.44 84 GLU A CA 1
ATOM 679 C C . GLU A 1 84 ? -11.540 7.737 23.678 1.00 93.44 84 GLU A C 1
ATOM 681 O O . GLU A 1 84 ? -12.155 8.269 24.604 1.00 93.44 84 GLU A O 1
ATOM 686 N N . LEU A 1 85 ? -11.313 8.379 22.525 1.00 91.56 85 LEU A N 1
ATOM 687 C CA . LEU A 1 85 ? -11.836 9.719 22.252 1.00 91.56 85 LEU A CA 1
ATOM 688 C C . LEU A 1 85 ? -13.367 9.750 22.302 1.00 91.56 85 LEU A C 1
ATOM 690 O O . LEU A 1 85 ? -13.935 10.585 23.003 1.00 91.56 85 LEU A O 1
ATOM 694 N N . MET A 1 86 ? -14.036 8.827 21.609 1.00 90.00 86 MET A N 1
ATOM 695 C CA . MET A 1 86 ? -15.501 8.767 21.583 1.00 90.00 86 MET A CA 1
ATOM 696 C C . MET A 1 86 ? -16.098 8.512 22.974 1.00 90.00 86 MET A C 1
ATOM 698 O O . MET A 1 86 ? -17.123 9.095 23.323 1.00 90.00 86 MET A O 1
ATOM 702 N N . GLU A 1 87 ? -15.458 7.665 23.784 1.00 89.31 87 GLU A N 1
ATOM 703 C CA . GLU A 1 87 ? -15.862 7.428 25.172 1.00 89.31 87 GLU A CA 1
ATOM 704 C C . GLU A 1 87 ? -15.677 8.674 26.046 1.00 89.31 87 GLU A C 1
ATOM 706 O O . GLU A 1 87 ? -16.517 8.959 26.900 1.00 89.31 87 GLU A O 1
ATOM 711 N N . SER A 1 88 ? -14.602 9.439 25.834 1.00 82.81 88 SER A N 1
ATOM 712 C CA . SER A 1 88 ? -14.368 10.682 26.574 1.00 82.81 88 SER A CA 1
ATOM 713 C C . SER A 1 88 ? -15.417 11.752 26.256 1.00 82.81 88 SER A C 1
ATOM 715 O O . SER A 1 88 ? -15.982 12.336 27.178 1.00 82.81 88 SER A O 1
ATOM 717 N N . GLU A 1 89 ? -15.773 11.928 24.980 1.00 81.56 89 GLU A N 1
ATOM 718 C CA . GLU A 1 89 ? -16.792 12.893 24.549 1.00 81.56 89 GLU A CA 1
ATOM 719 C C . GLU A 1 89 ? -18.195 12.519 25.048 1.00 81.56 89 GLU A C 1
ATOM 721 O O . GLU A 1 89 ? -18.988 13.397 25.385 1.00 81.56 89 GLU A O 1
ATOM 726 N N . PHE A 1 90 ? -18.503 11.221 25.144 1.00 73.19 90 PHE A N 1
ATOM 727 C CA . PHE A 1 90 ? -19.778 10.741 25.682 1.00 73.19 90 PHE A CA 1
ATOM 728 C C . PHE A 1 90 ? -19.900 10.935 27.202 1.00 73.19 90 PHE A C 1
ATOM 730 O O . PHE A 1 90 ? -20.995 11.151 27.714 1.00 73.19 90 PHE A O 1
ATOM 737 N N . ASN A 1 91 ? -18.792 10.864 27.942 1.00 67.62 91 ASN A N 1
ATOM 738 C CA . ASN A 1 91 ? -18.794 11.045 29.398 1.00 67.62 91 ASN A CA 1
ATOM 739 C C . ASN A 1 91 ? -18.816 12.523 29.834 1.00 67.62 91 ASN A C 1
ATOM 741 O O . ASN A 1 91 ? -19.051 12.805 31.010 1.00 67.62 91 ASN A O 1
ATOM 745 N N . GLU A 1 92 ? -18.569 13.457 28.913 1.00 64.94 92 GLU A N 1
ATOM 746 C CA . GLU A 1 92 ? -18.656 14.907 29.141 1.00 64.94 92 GLU A CA 1
ATOM 747 C C . GLU A 1 92 ? -20.030 15.509 28.768 1.00 64.94 92 GLU A C 1
ATOM 749 O O . GLU A 1 92 ? -20.258 16.701 29.000 1.00 64.94 92 GLU A O 1
ATOM 754 N N . SER A 1 93 ? -20.952 14.697 28.230 1.00 55.66 93 SER A N 1
ATOM 755 C CA . SER A 1 93 ? -22.332 15.067 27.853 1.00 55.66 93 SER A CA 1
ATOM 756 C C . SER A 1 93 ? -23.391 14.573 28.836 1.00 55.66 93 SER A C 1
ATOM 758 O O . SER A 1 93 ? -24.374 15.319 29.059 1.00 55.66 93 SER A O 1
#

Foldseek 3Di:
DDAFFQASPDDDDPPPDQWDFQPLAPDPPGDTRIGGPLVNVLQVVCCVVVVHDGDDSVCPNDPDRPCVVVSVVVVVVVVVVVVVVVVVVVVVD

Sequence (93 aa):
MEKCPRCNKNELNPTQVFNCLSRTTRSADTEPVYVCNPCGTDEALQQWELEGYCTPQDEWPLPEMMYKKAIEMFQQSHDIYITELMESEFNES

pLDDT: mean 88.84, std 8.82, range [55.66, 96.69]